Protein AF-A0ABD3LZR6-F1 (afdb_monomer_lite)

InterPro domains:
  IPR015267 Protein phosphatase 4 core regulatory subunit R2 [PTHR16487] (8-92)

Sequence (182 aa):
MVPGLDLPEEEARRVIETIASSGTFWIEWDQVKTILSVKLKQVLSDYPEAKMTTEEQSASLGETHQELVTRLDEALLSFDEGPPFTLQRLCENLLVTSMLTSCSNQQMMIQESENPEKAGEEVKMQSSLEQDGIDVVMGDRDVTVAAMEEADVEEGISADMDTFGEIVGPSETSSPPPITPS

Radius of gyration: 31.66 Å; chains: 1; bounding box: 54×67×112 Å

Secondary structure (DSSP, 8-state):
--TT----HHHHHHHHHHHHHHS--SS-HHHHHHHHHHHHHHHHHHSGGGGS-HHHHHHHHSS-HHHHHHHHHHHHHT-S---HHHHHHHHHHHHHHHHHHHHHTTTT-S------------------------------------PPP--------------------------PPPPP--

Organism: Eucalyptus globulus (NCBI:txid34317)

Foldseek 3Di:
DPPDDPDDPVRLLVQLVCLLVPLDGDDDPQNVLVSLLVLLVVLLCLDVLVVDDQVVVCVPVVGHSVVVSVVVSVVSNPCPDDRSPVSNVSSNVSVVSVVVSVVVVVPPPPDDDDDDDDDDDDDDDDDDDDDDDDDDDDDDDDDDDDDDDDDDDDDDDDDDDDDDDDDDDDDDDDDDDDDDDD

Structure (mmCIF, N/CA/C/O backbone):
data_AF-A0ABD3LZR6-F1
#
_entry.id   AF-A0ABD3LZR6-F1
#
loop_
_atom_site.group_PDB
_atom_site.id
_atom_site.type_symbol
_atom_site.label_atom_id
_atom_site.label_alt_id
_atom_site.label_comp_id
_atom_site.label_asym_id
_atom_site.label_entity_id
_atom_site.label_seq_id
_atom_site.pdbx_PDB_ins_code
_atom_site.Cartn_x
_atom_site.Cartn_y
_atom_site.Cartn_z
_atom_site.occupancy
_atom_site.B_iso_or_equiv
_atom_site.auth_seq_id
_atom_site.auth_comp_id
_atom_site.auth_asym_id
_atom_site.auth_atom_id
_atom_site.pdbx_PDB_model_num
ATOM 1 N N . MET A 1 1 ? -13.441 -11.337 -2.916 1.00 31.16 1 MET A N 1
ATOM 2 C CA . MET A 1 1 ? -12.664 -12.232 -3.796 1.00 31.16 1 MET A CA 1
ATOM 3 C C . MET A 1 1 ? -12.270 -11.395 -4.992 1.00 31.16 1 MET A C 1
ATOM 5 O O . MET A 1 1 ? -13.145 -11.094 -5.789 1.00 31.16 1 MET A O 1
ATOM 9 N N . VAL A 1 2 ? -11.039 -10.881 -5.030 1.00 44.03 2 VAL A N 1
ATOM 10 C CA . VAL A 1 2 ? -10.544 -10.158 -6.210 1.00 44.03 2 VAL A CA 1
ATOM 11 C C . VAL A 1 2 ? -10.189 -11.245 -7.228 1.00 44.03 2 VAL A C 1
ATOM 13 O O . VAL A 1 2 ? -9.303 -12.049 -6.940 1.00 44.03 2 VAL A O 1
ATOM 16 N N . PRO A 1 3 ? -10.938 -11.393 -8.330 1.00 43.94 3 PRO A N 1
ATOM 17 C CA . PRO A 1 3 ? -10.634 -12.407 -9.325 1.00 43.94 3 PRO A CA 1
ATOM 18 C C . PRO A 1 3 ? -9.384 -11.962 -10.094 1.00 43.94 3 PRO A C 1
ATOM 20 O O . PRO A 1 3 ? -9.372 -10.859 -10.630 1.00 43.94 3 PRO A O 1
ATOM 23 N N . GLY A 1 4 ? -8.348 -12.802 -10.154 1.00 53.19 4 GLY A N 1
ATOM 24 C CA . GLY A 1 4 ? -7.267 -12.616 -11.132 1.00 53.19 4 GLY A CA 1
ATOM 25 C C . GLY A 1 4 ? -5.825 -12.681 -10.633 1.00 53.19 4 GLY A C 1
ATOM 26 O O . GLY A 1 4 ? -4.936 -12.517 -11.459 1.00 53.19 4 GLY A O 1
ATOM 27 N N . LEU A 1 5 ? -5.557 -12.939 -9.349 1.00 57.84 5 LEU A N 1
ATOM 28 C CA . LEU A 1 5 ? -4.179 -13.107 -8.876 1.00 57.84 5 LEU A CA 1
ATOM 29 C C . LEU A 1 5 ? -3.891 -14.570 -8.499 1.00 57.84 5 LEU A C 1
ATOM 31 O O . LEU A 1 5 ? -3.944 -14.935 -7.330 1.00 57.84 5 LEU A O 1
ATOM 35 N N . ASP A 1 6 ? -3.559 -15.400 -9.490 1.00 66.56 6 ASP A N 1
ATOM 36 C CA . ASP A 1 6 ? -2.964 -16.737 -9.284 1.00 66.56 6 ASP A CA 1
ATOM 37 C C . ASP A 1 6 ? -1.442 -16.629 -9.045 1.00 66.56 6 ASP A C 1
ATOM 39 O O . ASP A 1 6 ? -0.649 -17.412 -9.568 1.00 66.56 6 ASP A O 1
ATOM 43 N N . LEU A 1 7 ? -1.007 -15.620 -8.282 1.00 72.44 7 LEU A N 1
ATOM 44 C CA . LEU A 1 7 ? 0.400 -15.450 -7.932 1.00 72.44 7 LEU A CA 1
ATOM 45 C C . LEU A 1 7 ? 0.646 -16.061 -6.542 1.00 72.44 7 LEU A C 1
ATOM 47 O O . LEU A 1 7 ? -0.026 -15.659 -5.586 1.00 72.44 7 LEU A O 1
ATOM 51 N N . PRO A 1 8 ? 1.580 -17.017 -6.387 1.00 82.06 8 PRO A N 1
ATOM 52 C CA . PRO A 1 8 ? 1.886 -17.587 -5.081 1.00 82.06 8 PRO A CA 1
ATOM 53 C C . PRO A 1 8 ? 2.440 -16.511 -4.133 1.00 82.06 8 PRO A C 1
ATOM 55 O O . PRO A 1 8 ? 3.138 -15.590 -4.558 1.00 82.06 8 PRO A O 1
ATOM 58 N N . GLU A 1 9 ? 2.162 -16.640 -2.831 1.00 84.19 9 GLU A N 1
ATOM 59 C CA . GLU A 1 9 ? 2.571 -15.668 -1.799 1.00 84.19 9 GLU A CA 1
ATOM 60 C C . GLU A 1 9 ? 4.081 -15.371 -1.827 1.00 84.19 9 GLU A C 1
ATOM 62 O O . GLU A 1 9 ? 4.503 -14.225 -1.672 1.00 84.19 9 GLU A O 1
ATOM 67 N N . GLU A 1 10 ? 4.903 -16.389 -2.090 1.00 86.12 10 GLU A N 1
ATOM 68 C CA . GLU A 1 10 ? 6.358 -16.253 -2.211 1.00 86.12 10 GLU A CA 1
ATOM 69 C C . GLU A 1 10 ? 6.770 -15.347 -3.378 1.00 86.12 10 GLU A C 1
ATOM 71 O O . GLU A 1 10 ? 7.733 -14.586 -3.274 1.00 86.12 10 GLU A O 1
ATOM 76 N N . GLU A 1 11 ? 6.043 -15.402 -4.491 1.00 87.88 11 GLU A N 1
ATOM 77 C CA . GLU A 1 11 ? 6.323 -14.584 -5.666 1.00 87.88 11 GLU A CA 1
ATOM 78 C C . GLU A 1 11 ? 5.808 -13.156 -5.476 1.00 87.88 11 GLU A C 1
ATOM 80 O O . GLU A 1 11 ? 6.539 -12.206 -5.758 1.00 87.88 11 GLU A O 1
ATOM 85 N N . ALA A 1 12 ? 4.628 -12.990 -4.870 1.00 90.06 12 ALA A N 1
ATOM 86 C CA . ALA A 1 12 ? 4.134 -11.686 -4.430 1.00 90.06 12 ALA A CA 1
ATOM 87 C C . ALA A 1 12 ? 5.138 -10.992 -3.491 1.00 90.06 12 ALA A C 1
ATOM 89 O O . ALA A 1 12 ? 5.445 -9.810 -3.656 1.00 90.06 12 ALA A O 1
ATOM 90 N N . ARG A 1 13 ? 5.727 -11.746 -2.554 1.00 90.75 13 ARG A N 1
ATOM 91 C CA . ARG A 1 13 ? 6.783 -11.256 -1.664 1.00 90.75 13 ARG A CA 1
ATOM 92 C C . ARG A 1 13 ? 8.033 -10.822 -2.433 1.00 90.75 13 ARG A C 1
ATOM 94 O O . ARG A 1 13 ? 8.516 -9.715 -2.203 1.00 90.75 13 ARG A O 1
ATOM 101 N N . ARG A 1 14 ? 8.531 -11.644 -3.366 1.00 91.88 14 ARG A N 1
ATOM 102 C CA . ARG A 1 14 ? 9.704 -11.299 -4.195 1.00 91.88 14 ARG A CA 1
ATOM 103 C C . ARG A 1 14 ? 9.495 -10.027 -5.010 1.00 91.88 14 ARG A C 1
ATOM 105 O O . ARG A 1 14 ? 10.431 -9.239 -5.153 1.00 91.88 14 ARG A O 1
ATOM 112 N N . VAL A 1 15 ? 8.290 -9.822 -5.541 1.00 92.62 15 VAL A N 1
ATOM 113 C CA . VAL A 1 15 ? 7.938 -8.600 -6.275 1.00 92.62 15 VAL A CA 1
ATOM 114 C C . VAL A 1 15 ? 8.053 -7.383 -5.354 1.00 92.62 15 VAL A C 1
ATOM 116 O O . VAL A 1 15 ? 8.767 -6.441 -5.692 1.00 92.62 15 VAL A O 1
ATOM 119 N N . ILE A 1 16 ? 7.432 -7.416 -4.168 1.00 92.56 16 ILE A N 1
ATOM 120 C CA . ILE A 1 16 ? 7.493 -6.305 -3.199 1.00 92.56 16 ILE A CA 1
ATOM 121 C C . ILE A 1 16 ? 8.943 -6.023 -2.773 1.00 92.56 16 ILE A C 1
ATOM 123 O O . ILE A 1 16 ? 9.353 -4.864 -2.747 1.00 92.56 16 ILE A O 1
ATOM 127 N N . GLU A 1 17 ? 9.742 -7.055 -2.486 1.00 93.00 17 GLU A N 1
ATOM 128 C CA . GLU A 1 17 ? 11.159 -6.920 -2.102 1.00 93.00 17 GLU A CA 1
ATOM 129 C C . GLU A 1 17 ? 12.016 -6.310 -3.221 1.00 93.00 17 GLU A C 1
ATOM 131 O O . GLU A 1 17 ? 12.865 -5.451 -2.961 1.00 93.00 17 GLU A O 1
ATOM 136 N N . THR A 1 18 ? 11.772 -6.700 -4.475 1.00 92.75 18 THR A N 1
ATOM 137 C CA . THR A 1 18 ? 12.481 -6.137 -5.635 1.00 92.75 18 THR A CA 1
ATOM 138 C C . THR A 1 18 ? 12.133 -4.666 -5.825 1.00 92.75 18 THR A C 1
ATOM 140 O O . THR A 1 18 ? 13.035 -3.844 -6.011 1.00 92.75 18 THR A O 1
ATOM 143 N N . ILE A 1 19 ? 10.849 -4.317 -5.724 1.00 91.81 19 ILE A N 1
ATOM 144 C CA . ILE A 1 19 ? 10.378 -2.935 -5.838 1.00 91.81 19 ILE A CA 1
ATOM 145 C C . ILE A 1 19 ? 10.942 -2.081 -4.700 1.00 91.81 19 ILE A C 1
ATOM 147 O O . ILE A 1 19 ? 11.438 -0.990 -4.956 1.00 91.81 19 ILE A O 1
ATOM 151 N N . ALA A 1 20 ? 10.931 -2.582 -3.464 1.00 92.12 20 ALA A N 1
ATOM 152 C CA . ALA A 1 20 ? 11.518 -1.896 -2.314 1.00 92.12 20 ALA A CA 1
ATOM 153 C C . ALA A 1 20 ? 13.031 -1.660 -2.483 1.00 92.12 20 ALA A C 1
ATOM 155 O O . ALA A 1 20 ? 13.552 -0.620 -2.096 1.00 92.12 20 ALA A O 1
ATOM 156 N N . SER A 1 21 ? 13.748 -2.609 -3.088 1.00 91.00 21 SER A N 1
ATOM 157 C CA . SER A 1 21 ? 15.207 -2.520 -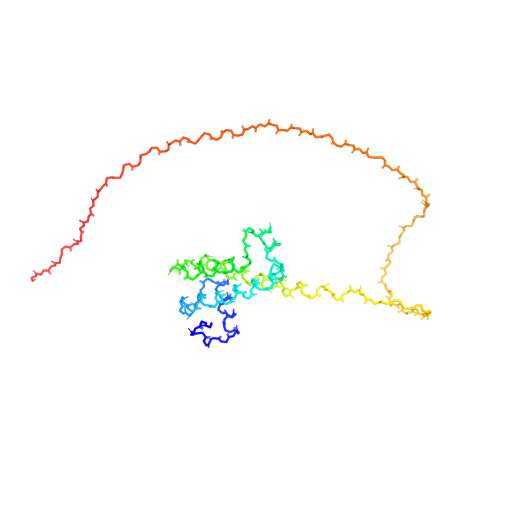3.230 1.00 91.00 21 SER A CA 1
ATOM 158 C C . SER A 1 21 ? 15.655 -1.682 -4.430 1.00 91.00 21 SER A C 1
ATOM 160 O O . SER A 1 21 ? 16.696 -1.032 -4.373 1.00 91.00 21 SER A O 1
ATOM 162 N N . SER A 1 22 ? 14.906 -1.724 -5.536 1.00 88.19 22 SER A N 1
ATOM 163 C CA . SER A 1 22 ? 15.346 -1.193 -6.837 1.00 88.19 22 SER A CA 1
ATOM 164 C C . SER A 1 22 ? 14.370 -0.223 -7.503 1.00 88.19 22 SER A C 1
ATOM 166 O O . SER A 1 22 ? 14.731 0.403 -8.497 1.00 88.19 22 SER A O 1
ATOM 168 N N . GLY A 1 23 ? 13.130 -0.134 -7.019 1.00 87.06 23 GLY A N 1
ATOM 169 C CA . GLY A 1 23 ? 12.047 0.596 -7.681 1.00 87.06 23 GLY A CA 1
ATOM 170 C C . GLY A 1 23 ? 11.567 -0.044 -8.989 1.00 87.06 23 GLY A C 1
ATOM 171 O O . GLY A 1 23 ? 10.760 0.557 -9.694 1.00 87.06 23 GLY A O 1
ATOM 172 N N . THR A 1 24 ? 12.049 -1.245 -9.332 1.00 86.75 24 THR A N 1
ATOM 173 C CA . THR A 1 24 ? 11.702 -1.953 -10.574 1.00 86.75 24 THR A CA 1
ATOM 174 C C . THR A 1 24 ? 10.785 -3.146 -10.318 1.00 86.75 24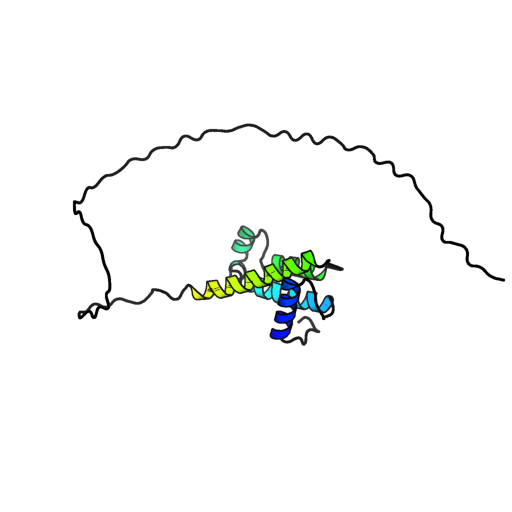 THR A C 1
ATOM 176 O O . THR A 1 24 ? 10.830 -3.763 -9.254 1.00 86.75 24 THR A O 1
ATOM 179 N N . PHE A 1 25 ? 9.953 -3.481 -11.305 1.00 88.25 25 PHE A N 1
ATOM 180 C CA . PHE A 1 25 ? 9.069 -4.646 -11.291 1.00 88.25 25 PHE A CA 1
ATOM 181 C C . PHE A 1 25 ? 8.934 -5.246 -12.696 1.00 88.25 25 PHE A C 1
ATOM 183 O O . PHE A 1 25 ? 9.122 -4.553 -13.694 1.00 88.25 25 PHE A O 1
ATOM 190 N N . TRP A 1 26 ? 8.628 -6.545 -12.767 1.00 88.81 26 TRP A N 1
ATOM 191 C CA . TRP A 1 26 ? 8.528 -7.319 -14.017 1.00 88.81 26 TRP A CA 1
ATOM 192 C C . TRP A 1 26 ? 7.097 -7.752 -14.377 1.00 88.81 26 TRP A C 1
ATOM 194 O O . TRP A 1 26 ? 6.902 -8.433 -15.381 1.00 88.81 26 TRP A O 1
ATOM 204 N N . ILE A 1 27 ? 6.109 -7.394 -13.556 1.00 89.31 27 ILE A N 1
ATOM 205 C CA . ILE A 1 27 ? 4.688 -7.719 -13.755 1.00 89.31 27 ILE A CA 1
ATOM 206 C C . ILE A 1 27 ? 3.895 -6.480 -14.191 1.00 89.31 27 ILE A C 1
ATOM 208 O O . ILE A 1 27 ? 4.409 -5.365 -14.182 1.00 89.31 27 ILE A O 1
ATOM 212 N N . GLU A 1 28 ? 2.629 -6.653 -14.560 1.00 89.25 28 GLU A N 1
ATOM 213 C CA . GLU A 1 28 ? 1.766 -5.522 -14.917 1.00 89.25 28 GLU A CA 1
ATOM 214 C C . GLU A 1 28 ? 1.427 -4.658 -13.695 1.00 89.25 28 GLU A C 1
ATOM 216 O O . GLU A 1 28 ? 1.281 -5.159 -12.578 1.00 89.25 28 GLU A O 1
ATOM 221 N N . TRP A 1 29 ? 1.253 -3.352 -13.909 1.00 87.12 29 TRP A N 1
ATOM 222 C CA . TRP A 1 29 ? 0.958 -2.398 -12.836 1.00 87.12 29 TRP A CA 1
ATOM 223 C C . TRP A 1 29 ? -0.303 -2.763 -12.036 1.00 87.12 29 TRP A C 1
ATOM 225 O O . TRP A 1 29 ? -0.295 -2.700 -10.808 1.00 87.12 29 TRP A O 1
ATOM 235 N N . ASP A 1 30 ? -1.365 -3.230 -12.696 1.00 87.31 30 ASP A N 1
ATOM 236 C CA . ASP A 1 30 ? -2.586 -3.674 -12.010 1.00 87.31 30 ASP A CA 1
ATOM 237 C C . ASP A 1 30 ? -2.354 -4.902 -11.114 1.00 87.31 30 ASP A C 1
ATOM 239 O O . ASP A 1 30 ? -2.961 -5.025 -10.044 1.00 87.31 30 ASP A O 1
ATOM 243 N N . GLN A 1 31 ? -1.417 -5.778 -11.489 1.00 89.19 31 GLN A N 1
ATOM 244 C CA . GLN A 1 31 ? -1.002 -6.898 -10.646 1.00 89.19 31 GLN A CA 1
ATOM 245 C C . GLN A 1 31 ? -0.183 -6.405 -9.444 1.00 89.19 31 GLN A C 1
ATOM 247 O O . GLN A 1 31 ? -0.435 -6.852 -8.326 1.00 89.19 31 GLN A O 1
ATOM 252 N N . VAL A 1 32 ? 0.726 -5.434 -9.632 1.00 89.94 32 VAL A N 1
ATOM 253 C CA . VAL A 1 32 ? 1.444 -4.775 -8.519 1.00 89.94 32 VAL A CA 1
ATOM 254 C C . VAL A 1 32 ? 0.451 -4.162 -7.533 1.00 89.94 32 VAL A C 1
ATOM 256 O O . VAL A 1 32 ? 0.530 -4.440 -6.338 1.00 89.94 32 VAL A O 1
ATOM 259 N N . LYS A 1 33 ? -0.528 -3.389 -8.016 1.00 88.69 33 LYS A N 1
ATOM 260 C CA . LYS A 1 33 ? -1.581 -2.786 -7.182 1.00 88.69 33 LYS A CA 1
ATOM 261 C C . LYS A 1 33 ? -2.373 -3.836 -6.405 1.00 88.69 33 LYS A C 1
ATOM 263 O O . LYS A 1 33 ? -2.623 -3.657 -5.216 1.00 88.69 33 LYS A O 1
ATOM 268 N N . THR A 1 34 ? -2.709 -4.957 -7.040 1.00 90.94 34 THR A N 1
ATOM 269 C CA . THR A 1 34 ? -3.422 -6.063 -6.383 1.00 90.94 34 THR A CA 1
ATOM 270 C C . THR A 1 34 ? -2.575 -6.716 -5.286 1.00 90.94 34 THR A C 1
ATOM 272 O O . THR A 1 34 ? -3.063 -6.920 -4.175 1.00 90.94 34 THR A O 1
ATOM 275 N N . ILE A 1 35 ? -1.294 -6.992 -5.551 1.00 91.88 35 ILE A N 1
ATOM 276 C CA . ILE A 1 35 ? -0.353 -7.534 -4.556 1.00 91.88 35 ILE A CA 1
ATOM 277 C C . ILE A 1 35 ? -0.213 -6.579 -3.366 1.00 91.88 35 ILE A C 1
ATOM 279 O O . ILE A 1 35 ? -0.285 -7.006 -2.212 1.00 91.88 35 ILE A O 1
ATOM 283 N N . LEU A 1 36 ? -0.049 -5.283 -3.637 1.00 91.31 36 LEU A N 1
ATOM 284 C CA . LEU A 1 36 ? 0.066 -4.263 -2.599 1.00 91.31 36 LEU A CA 1
ATOM 285 C C . LEU A 1 36 ? -1.225 -4.123 -1.791 1.00 91.31 36 LEU A C 1
ATOM 287 O O . LEU A 1 36 ? -1.144 -4.000 -0.575 1.00 91.31 36 LEU A O 1
ATOM 291 N N . SER A 1 37 ? -2.396 -4.206 -2.428 1.00 92.31 37 SER A N 1
ATOM 292 C CA . SER A 1 37 ? -3.708 -4.185 -1.764 1.00 92.31 37 SER A CA 1
ATOM 293 C C . SER A 1 37 ? -3.839 -5.338 -0.773 1.00 92.31 37 SER A C 1
ATOM 295 O O . SER A 1 37 ? -4.180 -5.137 0.396 1.00 92.31 37 SER A O 1
ATOM 297 N N . VAL A 1 38 ? -3.499 -6.552 -1.213 1.00 92.12 38 VAL A N 1
ATOM 298 C CA . VAL A 1 38 ? -3.514 -7.741 -0.356 1.00 92.12 38 VAL A CA 1
ATOM 299 C C . VAL A 1 38 ? -2.531 -7.576 0.802 1.00 92.12 38 VAL A C 1
ATOM 301 O O . VAL A 1 38 ? -2.905 -7.808 1.954 1.00 92.12 38 VAL A O 1
ATOM 304 N N . LYS A 1 39 ? -1.299 -7.125 0.529 1.00 92.19 39 LYS A N 1
ATOM 305 C CA . LYS A 1 39 ? -0.285 -6.956 1.575 1.00 92.19 39 LYS A CA 1
ATOM 306 C C . LYS A 1 39 ? -0.656 -5.866 2.578 1.00 92.19 39 LYS A C 1
ATOM 308 O O . LYS A 1 39 ? -0.473 -6.069 3.774 1.00 92.19 39 LYS A O 1
ATOM 313 N N . LEU A 1 40 ? -1.193 -4.740 2.116 1.00 92.88 40 LEU A N 1
ATOM 314 C CA . LEU A 1 40 ? -1.674 -3.644 2.953 1.00 92.88 40 LEU A CA 1
ATOM 315 C C . LEU A 1 40 ? -2.764 -4.128 3.911 1.00 92.88 40 LEU A C 1
ATOM 317 O O . LEU A 1 40 ? -2.661 -3.903 5.113 1.00 92.88 40 LEU A O 1
ATOM 321 N N . LYS A 1 41 ? -3.770 -4.846 3.401 1.00 92.62 41 LYS A N 1
ATOM 322 C CA . LYS A 1 41 ? -4.847 -5.420 4.223 1.00 92.62 41 LYS A CA 1
ATOM 323 C C . LYS A 1 41 ? -4.317 -6.399 5.266 1.00 92.62 41 LYS A C 1
ATOM 325 O O . LYS A 1 41 ? -4.745 -6.337 6.412 1.00 92.62 41 LYS A O 1
ATOM 330 N N . GLN A 1 42 ? -3.368 -7.256 4.885 1.00 91.06 42 GLN A N 1
ATOM 331 C CA . GLN A 1 42 ? -2.720 -8.192 5.807 1.00 91.06 42 GLN A CA 1
ATOM 332 C C . GLN A 1 42 ? -1.947 -7.456 6.909 1.00 91.06 42 GLN A C 1
ATOM 334 O O . GLN A 1 42 ? -2.058 -7.792 8.082 1.00 91.06 42 GLN A O 1
ATOM 339 N N . VAL A 1 43 ? -1.184 -6.424 6.543 1.00 91.00 43 VAL A N 1
ATOM 340 C CA . VAL A 1 43 ? -0.445 -5.611 7.513 1.00 91.00 43 VAL A CA 1
ATOM 341 C C . VAL A 1 43 ? -1.415 -4.921 8.468 1.00 91.00 43 VAL A C 1
ATOM 343 O O . VAL A 1 43 ? -1.231 -5.019 9.674 1.00 91.00 43 VAL A O 1
ATOM 346 N N . LEU A 1 44 ? -2.479 -4.296 7.959 1.00 90.69 44 LEU A N 1
ATOM 347 C CA . LEU A 1 44 ? -3.481 -3.605 8.777 1.00 90.69 44 LEU A CA 1
ATOM 348 C C . LEU A 1 44 ? -4.291 -4.547 9.675 1.00 90.69 44 LEU A C 1
ATOM 350 O O . LEU A 1 44 ? -4.739 -4.110 10.732 1.00 90.69 44 LEU A O 1
ATOM 354 N N . SER A 1 45 ? -4.482 -5.816 9.305 1.00 90.12 45 SER A N 1
ATOM 355 C CA . SER A 1 45 ? -5.154 -6.790 10.178 1.00 90.12 45 SER A CA 1
ATOM 356 C C . SER A 1 45 ? -4.314 -7.217 11.381 1.00 90.12 45 SER A C 1
ATOM 358 O O . SER A 1 45 ? -4.872 -7.666 12.382 1.00 90.12 45 SER A O 1
ATOM 360 N N . ASP A 1 46 ? -2.992 -7.063 11.304 1.00 88.44 46 ASP A N 1
ATOM 361 C CA . ASP A 1 46 ? -2.089 -7.409 12.401 1.00 88.44 46 ASP A CA 1
ATOM 362 C C . ASP A 1 46 ? -1.980 -6.293 13.457 1.00 88.44 46 ASP A C 1
ATOM 364 O O . ASP A 1 46 ? -1.492 -6.533 14.565 1.00 88.44 46 ASP A O 1
ATOM 368 N N . TYR A 1 47 ? -2.454 -5.084 13.138 1.00 87.56 47 TYR A N 1
ATOM 369 C CA . TYR A 1 47 ? -2.487 -3.957 14.068 1.00 87.56 47 TYR A CA 1
ATOM 370 C C . TYR A 1 47 ? -3.456 -4.215 15.236 1.00 87.56 47 TYR A C 1
ATOM 372 O O . TYR A 1 47 ? -4.525 -4.805 15.039 1.00 87.56 47 TYR A O 1
ATOM 380 N N . PRO A 1 48 ? -3.127 -3.771 16.465 1.00 85.00 48 PRO A N 1
ATOM 381 C CA . PRO A 1 48 ? -3.986 -3.975 17.632 1.00 85.00 48 PRO A CA 1
ATOM 382 C C . PRO A 1 48 ? -5.371 -3.340 17.462 1.00 85.00 48 PRO A C 1
ATOM 384 O O . PRO A 1 48 ? -6.358 -3.893 17.946 1.00 85.00 48 PRO A O 1
ATOM 387 N N . GLU A 1 49 ? -5.467 -2.243 16.714 1.00 87.31 49 GLU A N 1
ATOM 388 C CA . GLU A 1 49 ? -6.707 -1.533 16.409 1.00 87.31 49 GLU A CA 1
ATOM 389 C C . GLU A 1 49 ? -7.714 -2.418 15.668 1.00 87.31 49 GLU A C 1
ATOM 391 O O . GLU A 1 49 ? -8.914 -2.255 15.865 1.00 87.31 49 GLU A O 1
ATOM 396 N N . ALA A 1 50 ? -7.264 -3.417 14.898 1.00 86.81 50 ALA A N 1
ATOM 397 C CA . ALA A 1 50 ? -8.151 -4.375 14.232 1.00 86.81 50 ALA A CA 1
ATOM 398 C C . ALA A 1 50 ? -8.951 -5.242 15.224 1.00 86.81 50 ALA A C 1
ATOM 400 O O . ALA A 1 50 ? -9.995 -5.789 14.872 1.00 86.81 50 ALA A O 1
ATOM 401 N N . LYS A 1 51 ? -8.459 -5.382 16.463 1.00 88.06 51 LYS A N 1
ATOM 402 C CA . LYS A 1 51 ? -9.077 -6.178 17.537 1.00 88.06 51 LYS A CA 1
ATOM 403 C C . LYS A 1 51 ? -9.883 -5.324 18.522 1.00 88.06 51 LYS A C 1
ATOM 405 O O . LYS A 1 51 ? -10.557 -5.887 19.381 1.00 88.06 51 LYS A O 1
ATOM 410 N N . MET A 1 52 ? -9.782 -3.999 18.425 1.00 88.50 52 MET A N 1
ATOM 411 C CA . MET A 1 52 ? -10.486 -3.061 19.300 1.00 88.50 52 MET A CA 1
ATOM 412 C C . MET A 1 52 ? -11.972 -2.965 18.953 1.00 88.50 52 MET A C 1
ATOM 414 O O . MET A 1 52 ? -12.414 -3.338 17.864 1.00 88.50 52 MET A O 1
ATOM 418 N N . THR A 1 53 ? -12.753 -2.432 19.889 1.00 93.12 53 THR A N 1
ATOM 419 C CA . THR A 1 53 ? -14.156 -2.095 19.642 1.00 93.12 53 THR A CA 1
ATOM 420 C C . THR A 1 53 ? -14.280 -0.874 18.728 1.00 93.12 53 THR A C 1
ATOM 422 O O . THR A 1 53 ? -13.377 -0.044 18.633 1.00 93.12 53 THR A O 1
ATOM 425 N N . THR A 1 54 ? -15.425 -0.725 18.062 1.00 90.25 54 THR A N 1
ATOM 426 C CA . THR A 1 54 ? -15.685 0.403 17.152 1.00 90.25 54 THR A CA 1
ATOM 427 C C . THR A 1 54 ? -15.584 1.769 17.845 1.00 90.25 54 THR A C 1
ATOM 429 O O . THR A 1 54 ? -15.131 2.733 17.231 1.00 90.25 54 THR A O 1
ATOM 432 N N . GLU A 1 55 ? -15.971 1.867 19.121 1.00 92.38 55 GLU A N 1
ATOM 433 C CA . GLU A 1 55 ? -15.875 3.108 19.905 1.00 92.38 55 GLU A CA 1
ATOM 434 C C . GLU A 1 55 ? -14.418 3.473 20.221 1.00 92.38 55 GLU A C 1
ATOM 436 O O . GLU A 1 55 ? -14.027 4.625 20.035 1.00 92.38 55 GLU A O 1
ATOM 441 N N . GLU A 1 56 ? -13.590 2.499 20.611 1.00 92.31 56 GLU A N 1
ATOM 442 C CA . GLU A 1 56 ? -12.147 2.696 20.825 1.00 92.31 56 GLU A CA 1
ATOM 443 C C . GLU A 1 56 ? -11.428 3.069 19.524 1.00 92.31 56 GLU A C 1
ATOM 445 O O . GLU A 1 56 ? -10.610 3.989 19.510 1.00 92.31 56 GLU A O 1
ATOM 450 N N . GLN A 1 57 ? -11.778 2.408 18.413 1.00 93.12 57 GLN A N 1
ATOM 451 C CA . GLN A 1 57 ? -11.271 2.760 17.085 1.00 93.12 57 GLN A CA 1
ATOM 452 C C . GLN A 1 57 ? -11.623 4.203 16.734 1.00 93.12 57 GLN A C 1
ATOM 454 O O . GLN A 1 57 ? -10.740 4.978 16.389 1.00 93.12 57 GLN A O 1
ATOM 459 N N . SER A 1 58 ? -12.888 4.593 16.893 1.00 89.88 58 SER A N 1
ATOM 460 C CA . SER A 1 58 ? -13.338 5.953 16.580 1.00 89.88 58 SER A CA 1
ATOM 461 C C . SER A 1 58 ? -12.643 7.004 17.451 1.00 89.88 58 SER A C 1
ATOM 463 O O . SER A 1 58 ? -12.325 8.086 16.968 1.00 89.88 58 SER A O 1
ATOM 465 N N . ALA A 1 59 ? -12.363 6.689 18.720 1.00 91.88 59 ALA A N 1
ATOM 466 C CA . ALA A 1 59 ? -11.634 7.577 19.622 1.00 91.88 59 ALA A CA 1
ATOM 467 C C . ALA A 1 59 ? -10.139 7.708 19.266 1.00 91.88 59 ALA A C 1
ATOM 469 O O . ALA A 1 59 ? -9.570 8.782 19.445 1.00 91.88 59 ALA A O 1
ATOM 470 N N . SER A 1 60 ? -9.509 6.636 18.770 1.00 88.75 60 SER A N 1
ATOM 471 C CA . SER A 1 60 ? -8.072 6.594 18.453 1.00 88.75 60 SER A CA 1
ATOM 472 C C . SER A 1 60 ? -7.745 7.045 17.024 1.00 88.75 60 SER A C 1
ATOM 474 O O . SER A 1 60 ? -6.787 7.783 16.810 1.00 88.75 60 SER A O 1
ATOM 476 N N . LEU A 1 61 ? -8.517 6.585 16.036 1.00 88.19 61 LEU A N 1
ATOM 477 C CA . LEU A 1 61 ? -8.297 6.805 14.599 1.00 88.19 61 LEU A CA 1
ATOM 478 C C . LEU A 1 61 ? -9.182 7.917 14.019 1.00 88.19 61 LEU A C 1
ATOM 480 O O . LEU A 1 61 ? -8.889 8.410 12.933 1.00 88.19 61 LEU A O 1
ATOM 484 N N . GLY A 1 62 ? -10.264 8.303 14.703 1.00 92.12 62 GLY A N 1
ATOM 485 C CA . GLY A 1 62 ? -11.274 9.230 14.174 1.00 92.12 62 GLY A CA 1
ATOM 486 C C . GLY A 1 62 ? -12.259 8.600 13.177 1.00 92.12 62 GLY A C 1
ATOM 487 O O . GLY A 1 62 ? -13.232 9.244 12.798 1.00 92.12 62 GLY A O 1
ATOM 488 N N . GLU A 1 63 ? -12.029 7.349 12.779 1.00 93.25 63 GLU A N 1
ATOM 489 C CA . GLU A 1 63 ? -12.877 6.525 11.910 1.00 93.25 63 GLU A CA 1
ATOM 490 C C . GLU A 1 63 ? -12.760 5.052 12.335 1.00 93.25 63 GLU A C 1
ATOM 492 O O . GLU A 1 63 ? -11.905 4.689 13.152 1.00 93.25 63 GLU A O 1
ATOM 497 N N . THR A 1 64 ? -13.612 4.179 11.799 1.00 94.06 64 THR A N 1
ATOM 498 C CA . THR A 1 64 ? -13.504 2.739 12.064 1.00 94.06 64 THR A CA 1
ATOM 499 C C . THR A 1 64 ? -12.310 2.129 11.326 1.00 94.06 64 THR A C 1
ATOM 501 O O . THR A 1 64 ? -11.912 2.587 10.253 1.00 94.06 64 THR A O 1
ATOM 504 N N . HIS A 1 65 ? -11.747 1.035 11.855 1.00 93.31 65 HIS A N 1
ATOM 505 C CA . HIS A 1 65 ? -10.629 0.341 11.190 1.00 93.31 65 HIS A CA 1
ATOM 506 C C . HIS A 1 65 ? -10.999 -0.105 9.768 1.00 93.31 65 HIS A C 1
ATOM 508 O O . HIS A 1 65 ? -10.192 0.002 8.849 1.00 93.31 65 HIS A O 1
ATOM 514 N N . GLN A 1 66 ? -12.248 -0.527 9.559 1.00 92.62 66 GLN A N 1
ATOM 515 C CA . GLN A 1 66 ? -12.733 -0.938 8.244 1.00 92.62 66 GLN A CA 1
ATOM 516 C C . GLN A 1 66 ? -12.801 0.230 7.244 1.00 92.62 66 GLN A C 1
ATOM 518 O O . GLN A 1 66 ? -12.468 0.041 6.070 1.00 92.62 66 GLN A O 1
ATOM 523 N N . GLU A 1 67 ? -13.210 1.423 7.681 1.00 94.50 67 GLU A N 1
ATOM 524 C CA . GLU A 1 67 ? -13.210 2.631 6.844 1.00 94.50 67 GLU A CA 1
ATOM 525 C C . GLU A 1 67 ? -11.784 3.030 6.462 1.00 94.50 67 GLU A C 1
ATOM 527 O O . GLU A 1 67 ? -11.512 3.216 5.275 1.00 94.50 67 GLU A O 1
ATOM 532 N N . LEU A 1 68 ? -10.852 3.024 7.423 1.00 93.81 68 LEU A N 1
ATOM 533 C CA . LEU A 1 68 ? -9.427 3.260 7.174 1.00 93.81 68 LEU A CA 1
ATOM 534 C C . LEU A 1 68 ? -8.867 2.280 6.131 1.00 93.81 68 LEU A C 1
ATOM 536 O O . LEU A 1 68 ? -8.228 2.699 5.164 1.00 93.81 68 LEU A O 1
ATOM 540 N N . VAL A 1 69 ? -9.113 0.977 6.309 1.00 93.62 69 VAL A N 1
ATOM 541 C CA . VAL A 1 69 ? -8.663 -0.070 5.375 1.00 93.62 69 VAL A CA 1
ATOM 542 C C . VAL A 1 69 ? -9.227 0.176 3.981 1.00 93.62 69 VAL A C 1
ATOM 544 O O . VAL A 1 69 ? -8.482 0.109 3.007 1.00 93.62 69 VAL A O 1
ATOM 547 N N . THR A 1 70 ? -10.522 0.478 3.880 1.00 94.75 70 THR A N 1
ATOM 548 C CA . THR A 1 70 ? -11.192 0.718 2.594 1.00 94.75 70 THR A CA 1
ATOM 549 C C . THR A 1 70 ? -10.620 1.952 1.907 1.00 94.75 70 THR A C 1
ATOM 551 O O . THR A 1 70 ? -10.229 1.886 0.747 1.00 94.75 70 THR A O 1
ATOM 554 N N . ARG A 1 71 ? -10.474 3.057 2.639 1.00 95.06 71 ARG A N 1
ATOM 555 C CA . ARG A 1 71 ? -9.941 4.318 2.123 1.00 95.06 71 ARG A CA 1
ATOM 556 C C . ARG A 1 71 ? -8.502 4.181 1.627 1.00 95.06 71 ARG A C 1
ATOM 558 O O . ARG A 1 71 ? -8.166 4.716 0.573 1.00 95.06 71 ARG A O 1
ATOM 565 N N . LEU A 1 72 ? -7.646 3.477 2.371 1.00 92.50 72 LEU A N 1
ATOM 566 C CA . LEU A 1 72 ? -6.264 3.223 1.956 1.00 92.50 72 LEU A CA 1
ATOM 567 C C . LEU A 1 72 ? -6.192 2.281 0.747 1.00 92.50 72 LEU A C 1
ATOM 569 O O . LEU A 1 72 ? -5.367 2.498 -0.138 1.00 92.50 72 LEU A O 1
ATOM 573 N N . ASP A 1 73 ? -7.053 1.264 0.693 1.00 92.06 73 ASP A N 1
ATOM 574 C CA . ASP A 1 73 ? -7.140 0.328 -0.428 1.00 92.06 73 ASP A CA 1
ATOM 575 C C . ASP A 1 73 ? -7.599 1.013 -1.721 1.00 92.06 73 ASP A C 1
ATOM 577 O O . ASP A 1 73 ? -6.973 0.856 -2.765 1.00 92.06 73 ASP A O 1
ATOM 581 N N . GLU A 1 74 ? -8.648 1.830 -1.652 1.00 92.88 74 GLU A N 1
ATOM 582 C CA . GLU A 1 74 ? -9.137 2.609 -2.791 1.00 92.88 74 GLU A CA 1
ATOM 583 C C . GLU A 1 74 ? -8.095 3.624 -3.264 1.00 92.88 74 GLU A C 1
ATOM 585 O O . GLU A 1 74 ? -7.825 3.713 -4.464 1.00 92.88 74 GLU A O 1
ATOM 590 N N . ALA A 1 75 ? -7.447 4.336 -2.334 1.00 90.00 75 ALA A N 1
ATOM 591 C CA . ALA A 1 75 ? -6.363 5.254 -2.665 1.00 90.00 75 ALA A CA 1
ATOM 592 C C . ALA A 1 75 ? -5.213 4.523 -3.373 1.00 90.00 75 ALA A C 1
ATOM 594 O O . ALA A 1 75 ? -4.726 4.995 -4.398 1.00 90.00 75 ALA A O 1
ATOM 595 N N . LEU A 1 76 ? -4.826 3.341 -2.887 1.00 89.56 76 LEU A N 1
ATOM 596 C CA . LEU A 1 76 ? -3.804 2.505 -3.512 1.00 89.56 76 LEU A CA 1
ATOM 597 C C . LEU A 1 76 ? -4.191 2.061 -4.934 1.00 89.56 76 LEU A C 1
ATOM 599 O O . LEU A 1 76 ? -3.355 2.069 -5.838 1.00 89.56 76 LEU A O 1
ATOM 603 N N . LEU A 1 77 ? -5.446 1.666 -5.144 1.00 88.12 77 LEU A N 1
ATOM 604 C CA . LEU A 1 77 ? -5.932 1.209 -6.448 1.00 88.12 77 LEU A CA 1
ATOM 605 C C . LEU A 1 77 ? -6.107 2.358 -7.454 1.00 88.12 77 LEU A C 1
ATOM 607 O O . LEU A 1 77 ? -5.984 2.121 -8.658 1.00 88.12 77 LEU A O 1
ATOM 611 N N . SER A 1 78 ? -6.344 3.580 -6.966 1.00 88.12 78 SER A N 1
ATOM 612 C CA . SER A 1 78 ? -6.507 4.802 -7.768 1.00 88.12 78 SER A CA 1
ATOM 613 C C . SER A 1 78 ? -5.210 5.379 -8.339 1.00 88.12 78 SER A C 1
ATOM 615 O O . SER A 1 78 ? -5.258 6.337 -9.103 1.00 88.12 78 SER A O 1
ATOM 617 N N . PHE A 1 79 ? -4.041 4.830 -7.989 1.00 85.00 79 PHE A N 1
ATOM 618 C CA . PHE A 1 79 ? -2.792 5.284 -8.593 1.00 85.00 79 PHE A CA 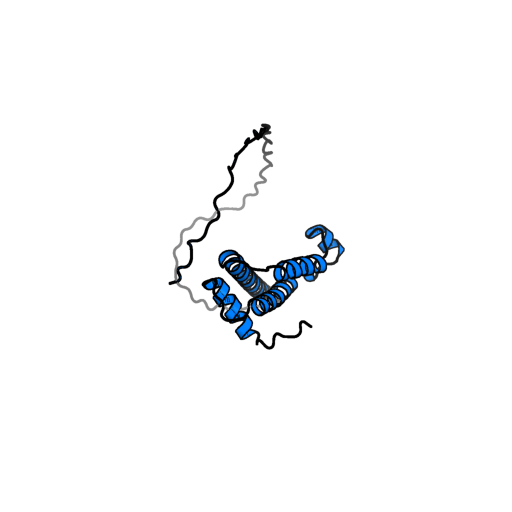1
ATOM 619 C C . PHE A 1 79 ? -2.738 4.871 -10.072 1.00 85.00 79 PHE A C 1
ATOM 621 O O . PHE A 1 79 ? -2.519 3.702 -10.411 1.00 85.00 79 PHE A O 1
ATOM 628 N N . ASP A 1 80 ? -2.918 5.856 -10.948 1.00 75.50 80 ASP A N 1
ATOM 629 C CA . ASP A 1 80 ? -2.896 5.674 -12.402 1.00 75.50 80 ASP A CA 1
ATOM 630 C C . ASP A 1 80 ? -1.466 5.494 -12.930 1.00 75.50 80 ASP A C 1
ATOM 632 O O . ASP A 1 80 ? -1.227 4.703 -13.837 1.00 75.50 80 ASP A O 1
ATOM 636 N N . GLU A 1 81 ? -0.496 6.167 -12.308 1.00 68.00 81 GLU A N 1
ATOM 637 C CA . GLU A 1 81 ? 0.928 6.047 -12.604 1.00 68.00 81 GLU A CA 1
ATOM 638 C C . GLU A 1 81 ? 1.719 6.647 -11.430 1.00 68.00 81 GLU A C 1
ATOM 640 O O . GLU A 1 81 ? 1.503 7.795 -11.042 1.00 68.00 81 GLU A O 1
ATOM 645 N N . GLY A 1 82 ? 2.608 5.876 -10.805 1.00 57.53 82 GLY A N 1
ATOM 646 C CA . GLY A 1 82 ? 3.429 6.358 -9.695 1.00 57.53 82 GLY A CA 1
ATOM 647 C C . GLY A 1 82 ? 4.912 6.163 -9.997 1.00 57.53 82 GLY A C 1
ATOM 648 O O . GLY A 1 82 ? 5.366 5.023 -9.917 1.00 57.53 82 GLY A O 1
ATOM 649 N N . PRO A 1 83 ? 5.688 7.216 -10.327 1.00 51.91 83 PRO A N 1
ATOM 650 C CA . PRO A 1 83 ? 7.110 7.091 -10.642 1.00 51.91 83 PRO A CA 1
ATOM 651 C C . PRO A 1 83 ? 7.888 6.472 -9.463 1.00 51.91 83 PRO A C 1
ATOM 653 O O . PRO A 1 83 ? 7.471 6.607 -8.308 1.00 51.91 83 PRO A O 1
ATOM 656 N N . PRO A 1 84 ? 9.032 5.814 -9.737 1.00 63.97 84 PRO A N 1
ATOM 657 C CA . PRO A 1 84 ? 9.624 4.736 -8.930 1.00 63.97 84 PRO A CA 1
ATOM 658 C C . PRO A 1 84 ? 9.905 5.050 -7.453 1.00 63.97 84 PRO A C 1
ATOM 660 O O . PRO A 1 84 ? 10.080 4.126 -6.668 1.00 63.97 84 PRO A O 1
ATOM 663 N N . PHE A 1 85 ? 9.897 6.315 -7.030 1.00 68.88 85 PHE A N 1
ATOM 664 C CA . PHE A 1 85 ? 10.182 6.690 -5.647 1.00 68.88 85 PHE A CA 1
ATOM 665 C C . PHE A 1 85 ? 9.018 6.430 -4.675 1.00 68.88 85 PHE A C 1
ATOM 667 O O . PHE A 1 85 ? 9.234 5.858 -3.608 1.00 68.88 85 PHE A O 1
ATOM 674 N N . THR A 1 86 ? 7.781 6.799 -5.027 1.00 81.69 86 THR A N 1
ATOM 675 C CA . THR A 1 86 ? 6.624 6.619 -4.123 1.00 81.69 86 THR A CA 1
ATOM 676 C C . THR A 1 86 ? 6.305 5.139 -3.935 1.00 81.69 86 THR A C 1
ATOM 678 O O . THR A 1 86 ? 6.060 4.686 -2.818 1.00 81.69 86 THR A O 1
ATOM 681 N N . LEU A 1 87 ? 6.374 4.375 -5.026 1.00 86.50 87 LEU A N 1
ATOM 682 C CA . LEU A 1 87 ? 6.135 2.938 -5.020 1.00 86.50 87 LEU A CA 1
ATOM 683 C C . LEU A 1 87 ? 7.206 2.191 -4.211 1.00 86.50 87 LEU A C 1
ATOM 685 O O . LEU A 1 87 ? 6.873 1.363 -3.365 1.00 86.50 87 LEU A O 1
ATOM 689 N N . GLN A 1 88 ? 8.484 2.522 -4.419 1.00 88.62 88 GLN A N 1
ATOM 690 C CA . GLN A 1 88 ? 9.587 1.939 -3.660 1.00 88.62 88 GLN A CA 1
ATOM 691 C C . GLN A 1 88 ? 9.430 2.188 -2.153 1.00 88.62 88 GLN A C 1
ATOM 693 O O . GLN A 1 88 ? 9.482 1.243 -1.365 1.00 88.62 88 GLN A O 1
ATOM 698 N N . ARG A 1 89 ? 9.165 3.438 -1.748 1.00 88.50 89 ARG A N 1
ATOM 699 C CA . ARG A 1 89 ? 8.948 3.809 -0.339 1.00 88.50 89 ARG A CA 1
ATOM 700 C C . ARG A 1 89 ? 7.742 3.103 0.279 1.00 88.50 89 ARG A C 1
ATOM 702 O O . ARG A 1 89 ? 7.811 2.676 1.428 1.00 88.50 89 ARG A O 1
ATOM 709 N N . LEU A 1 90 ? 6.645 2.955 -0.462 1.00 89.19 90 LEU A N 1
ATOM 710 C CA . LEU A 1 90 ? 5.482 2.205 0.007 1.00 89.19 90 LEU A CA 1
ATOM 711 C C . LEU A 1 90 ? 5.837 0.735 0.275 1.00 89.19 90 LEU A C 1
ATOM 713 O O . LEU A 1 90 ? 5.521 0.219 1.346 1.00 89.19 90 LEU A O 1
ATOM 717 N N . CYS A 1 91 ? 6.522 0.076 -0.663 1.00 90.38 91 CYS A N 1
ATOM 718 C CA . CYS A 1 91 ? 6.953 -1.313 -0.502 1.00 90.38 91 CYS A CA 1
ATOM 719 C C . CYS A 1 91 ? 7.898 -1.490 0.694 1.00 90.38 91 CYS A C 1
ATOM 721 O O . CYS A 1 91 ? 7.738 -2.439 1.460 1.00 90.38 91 CYS A O 1
ATOM 723 N N . GLU A 1 92 ? 8.842 -0.567 0.894 1.00 91.75 92 GLU A N 1
ATOM 724 C CA . GLU A 1 92 ? 9.721 -0.558 2.069 1.00 91.75 92 GLU A CA 1
ATOM 725 C C . GLU A 1 92 ? 8.922 -0.477 3.376 1.00 91.75 92 GLU A C 1
ATOM 727 O O . GLU A 1 92 ? 9.130 -1.298 4.269 1.00 91.75 92 GLU A O 1
ATOM 732 N N . ASN A 1 93 ? 7.961 0.447 3.475 1.00 90.06 93 ASN A N 1
ATOM 733 C CA . ASN A 1 93 ? 7.122 0.591 4.667 1.00 90.06 93 ASN A CA 1
ATOM 734 C C . ASN A 1 93 ? 6.298 -0.675 4.950 1.00 90.06 93 ASN A C 1
ATOM 736 O O . ASN A 1 93 ? 6.278 -1.154 6.082 1.00 90.06 93 ASN A O 1
ATOM 740 N N . LEU A 1 94 ? 5.663 -1.260 3.928 1.00 90.56 94 LEU A N 1
ATOM 741 C CA . LEU A 1 94 ? 4.877 -2.491 4.086 1.00 90.56 94 LEU A CA 1
ATOM 742 C C . LEU A 1 94 ? 5.733 -3.675 4.568 1.00 90.56 94 LEU A C 1
ATOM 744 O O . LEU A 1 94 ? 5.265 -4.488 5.370 1.00 90.56 94 LEU A O 1
ATOM 748 N N . LEU A 1 95 ? 6.986 -3.777 4.108 1.00 90.56 95 LEU A N 1
ATOM 749 C CA . LEU A 1 95 ? 7.922 -4.812 4.555 1.00 90.56 95 LEU A CA 1
ATOM 750 C C . LEU A 1 95 ? 8.404 -4.572 5.988 1.00 90.56 95 LEU A C 1
ATOM 752 O O . LEU A 1 95 ? 8.370 -5.504 6.793 1.00 90.56 95 LEU A O 1
ATOM 756 N N . VAL A 1 96 ? 8.808 -3.342 6.323 1.00 89.94 96 VAL A N 1
ATOM 757 C CA . VAL A 1 96 ? 9.282 -2.977 7.669 1.00 89.94 96 VAL A CA 1
ATOM 758 C C . VAL A 1 96 ? 8.204 -3.244 8.711 1.00 89.94 96 VAL A C 1
ATOM 760 O O . VAL A 1 96 ? 8.483 -3.894 9.719 1.00 89.94 96 VAL A O 1
ATOM 763 N N . THR A 1 97 ? 6.965 -2.822 8.454 1.00 87.19 97 THR A N 1
ATOM 764 C CA . THR A 1 97 ? 5.854 -3.067 9.378 1.00 87.19 97 THR A CA 1
ATOM 765 C C . THR A 1 97 ? 5.596 -4.562 9.546 1.00 87.19 97 THR A C 1
ATOM 767 O O . THR A 1 97 ? 5.523 -5.045 10.672 1.00 87.19 97 THR A O 1
ATOM 770 N N . SER A 1 98 ? 5.549 -5.328 8.450 1.00 84.19 98 SER A N 1
ATOM 771 C CA . SER A 1 98 ? 5.363 -6.785 8.519 1.00 84.19 98 SER A CA 1
ATOM 772 C C . SER A 1 98 ? 6.474 -7.481 9.321 1.00 84.19 98 SER A C 1
ATOM 774 O O . SER A 1 98 ? 6.193 -8.435 10.048 1.00 84.19 98 SER A O 1
ATOM 776 N N . MET A 1 99 ? 7.725 -7.017 9.215 1.00 84.75 99 MET A N 1
ATOM 777 C CA . MET A 1 99 ? 8.845 -7.527 10.014 1.00 84.75 99 MET A CA 1
ATOM 778 C C . MET A 1 99 ? 8.712 -7.161 11.493 1.00 84.75 99 MET A C 1
ATOM 780 O O . MET A 1 99 ? 8.908 -8.021 12.353 1.00 84.75 99 MET A O 1
ATOM 784 N N . LEU A 1 100 ? 8.364 -5.910 11.799 1.00 79.81 100 LEU A N 1
ATOM 785 C CA . LEU A 1 100 ? 8.231 -5.432 13.172 1.00 79.81 100 LEU A CA 1
ATOM 786 C C . LEU A 1 100 ? 7.121 -6.177 13.920 1.00 79.81 100 LEU A C 1
ATOM 788 O O . LEU A 1 100 ? 7.352 -6.652 15.033 1.00 79.81 100 LEU A O 1
ATOM 792 N N . THR A 1 101 ? 5.960 -6.362 13.289 1.00 71.94 101 THR A N 1
ATOM 793 C CA . THR A 1 101 ? 4.860 -7.138 13.873 1.00 71.94 101 THR A CA 1
ATOM 794 C C . THR A 1 101 ? 5.277 -8.589 14.126 1.00 71.94 101 THR A C 1
ATOM 796 O O . THR A 1 101 ? 5.016 -9.137 15.198 1.00 71.94 101 THR A O 1
ATOM 799 N N . SER A 1 102 ? 6.017 -9.207 13.197 1.00 69.88 102 SER A N 1
ATOM 800 C CA . SER A 1 102 ? 6.521 -10.576 13.376 1.00 69.88 102 SER A CA 1
ATOM 801 C C . SER A 1 102 ? 7.558 -10.711 14.502 1.00 69.88 102 SER A C 1
ATOM 803 O O . SER A 1 102 ? 7.631 -11.776 15.118 1.00 69.88 102 SER A O 1
ATOM 805 N N . CYS A 1 103 ? 8.360 -9.677 14.779 1.00 57.78 103 CYS A N 1
ATOM 806 C CA . CYS A 1 103 ? 9.315 -9.659 15.893 1.00 57.78 103 CYS A CA 1
ATOM 807 C C . CYS A 1 103 ? 8.635 -9.404 17.247 1.00 57.78 103 CYS A C 1
ATOM 809 O O . CYS A 1 103 ? 9.023 -10.003 18.249 1.00 57.78 103 CYS A O 1
ATOM 811 N N . SER A 1 104 ? 7.609 -8.550 17.283 1.00 62.06 104 SER A N 1
ATOM 812 C CA . SER A 1 104 ? 6.893 -8.206 18.519 1.00 62.06 104 SER A CA 1
ATOM 813 C C . SER A 1 104 ? 6.159 -9.416 19.121 1.00 62.06 104 SER A C 1
ATOM 815 O O . SER A 1 104 ? 6.198 -9.632 20.331 1.00 62.06 104 SER A O 1
ATOM 817 N N . ASN A 1 105 ? 5.617 -10.299 18.275 1.00 57.00 105 ASN A N 1
ATOM 818 C CA . ASN A 1 105 ? 4.913 -11.518 18.698 1.00 57.00 105 ASN A CA 1
ATOM 819 C C . ASN A 1 105 ? 5.797 -12.573 19.410 1.00 57.00 105 ASN A C 1
ATOM 821 O O . ASN A 1 105 ? 5.262 -13.534 19.958 1.00 57.00 105 ASN A O 1
ATOM 825 N N . GLN A 1 106 ? 7.132 -12.433 19.423 1.00 53.66 106 GLN A N 1
ATOM 826 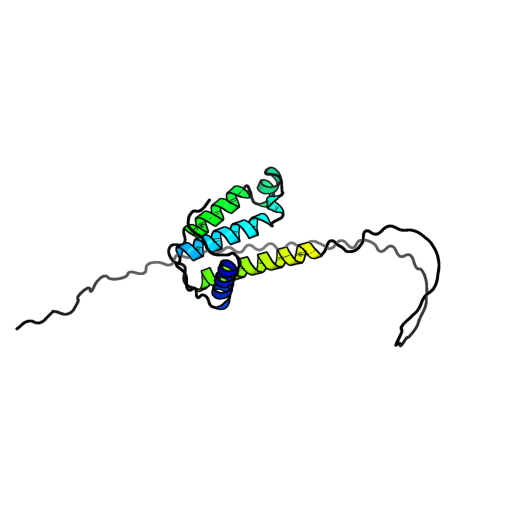C CA . GLN A 1 106 ? 8.043 -13.361 20.122 1.00 53.66 106 GLN A CA 1
ATOM 827 C C . GLN A 1 106 ? 8.403 -12.928 21.554 1.00 53.66 106 GLN A C 1
ATOM 829 O O . GLN A 1 106 ?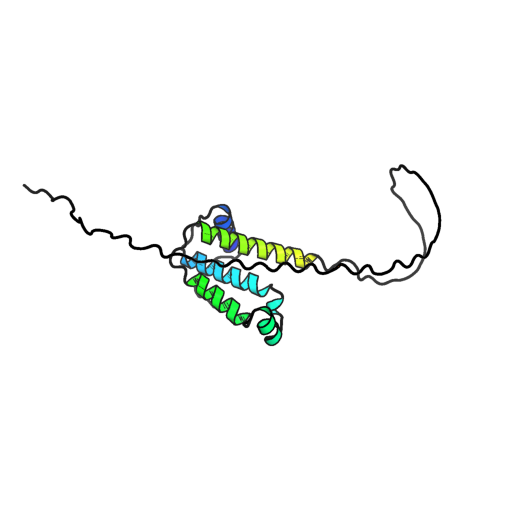 8.969 -13.722 22.303 1.00 53.66 106 GLN A O 1
ATOM 834 N N . GLN A 1 107 ? 8.078 -11.701 21.975 1.00 47.72 107 GLN A N 1
ATOM 835 C CA . GLN A 1 107 ? 8.586 -11.146 23.240 1.00 47.72 107 GLN A CA 1
ATOM 836 C C . GLN A 1 107 ? 7.746 -11.474 24.489 1.00 47.72 107 GLN A C 1
ATOM 838 O O . GLN A 1 107 ? 8.119 -11.075 25.587 1.00 47.72 107 GLN A O 1
ATOM 843 N N . MET A 1 108 ? 6.657 -12.239 24.366 1.00 45.44 108 MET A N 1
ATOM 844 C CA . MET A 1 108 ? 5.735 -12.539 25.479 1.00 45.44 108 MET A CA 1
ATOM 845 C C . MET A 1 108 ? 5.942 -13.904 26.169 1.00 45.44 108 MET A C 1
ATOM 847 O O . MET A 1 108 ? 5.082 -14.329 26.931 1.00 45.44 108 MET A O 1
ATOM 851 N N . MET A 1 109 ? 7.064 -14.600 25.937 1.00 44.75 109 MET A N 1
ATOM 852 C CA . MET A 1 109 ? 7.337 -15.929 26.527 1.00 44.75 109 MET A CA 1
ATOM 853 C C . MET A 1 109 ? 8.494 -15.964 27.541 1.00 44.75 109 MET A C 1
ATOM 855 O O . MET A 1 109 ? 9.193 -16.971 27.645 1.00 44.75 109 MET A O 1
ATOM 859 N N . ILE A 1 110 ? 8.723 -14.892 28.305 1.00 54.19 110 ILE A N 1
ATOM 860 C CA . ILE A 1 110 ? 9.664 -14.936 29.435 1.00 54.19 110 ILE A CA 1
ATOM 861 C C . ILE A 1 110 ? 8.952 -14.465 30.709 1.00 54.19 110 ILE A C 1
ATOM 863 O O . ILE A 1 110 ? 8.601 -13.299 30.831 1.00 54.19 110 ILE A O 1
ATOM 867 N N . GLN A 1 111 ? 8.819 -15.409 31.649 1.00 44.41 111 GLN A N 1
ATOM 868 C CA . GLN A 1 111 ? 8.472 -15.263 33.073 1.00 44.41 111 GLN A CA 1
ATOM 869 C C . GLN A 1 111 ? 6.992 -15.131 33.470 1.00 44.41 111 GLN A C 1
ATOM 871 O O . GLN A 1 111 ? 6.578 -14.165 34.098 1.00 44.41 111 GLN A O 1
ATOM 876 N N . GLU A 1 112 ? 6.252 -16.228 33.315 1.00 47.56 112 GLU A N 1
ATOM 877 C CA . GLU A 1 112 ? 5.402 -16.713 34.408 1.00 47.56 112 GLU A CA 1
ATOM 878 C C . GLU A 1 112 ? 5.706 -18.205 34.596 1.00 47.56 112 GLU A C 1
ATOM 880 O O . GLU A 1 112 ? 5.280 -19.050 33.816 1.00 47.56 112 GLU A O 1
ATOM 885 N N . SER A 1 113 ? 6.551 -18.535 35.572 1.00 37.66 113 SER A N 1
ATOM 886 C CA . SER A 1 113 ? 6.738 -19.917 36.020 1.00 37.66 113 SER A CA 1
ATOM 887 C C . SER A 1 113 ? 6.902 -19.900 37.534 1.00 37.66 113 SER A C 1
ATOM 889 O O . SER A 1 113 ? 7.985 -19.675 38.063 1.00 37.66 113 SER A O 1
ATOM 891 N N . GLU A 1 114 ? 5.748 -20.005 38.186 1.00 38.56 114 GLU A N 1
ATOM 892 C CA . GLU A 1 114 ? 5.446 -20.778 39.392 1.00 38.56 114 GLU A CA 1
ATOM 893 C C . GLU A 1 114 ? 6.627 -21.161 40.315 1.00 38.56 114 GLU A C 1
ATOM 895 O O . GLU A 1 114 ? 7.505 -21.949 39.966 1.00 38.56 114 GLU A O 1
ATOM 900 N N . ASN A 1 115 ? 6.582 -20.643 41.547 1.00 38.41 115 ASN A N 1
ATOM 901 C CA . ASN A 1 115 ? 7.329 -21.149 42.702 1.00 38.41 115 ASN A CA 1
ATOM 902 C C . ASN A 1 115 ? 6.981 -22.629 42.959 1.00 38.41 115 ASN A C 1
ATOM 904 O O . ASN A 1 115 ? 5.797 -22.959 43.060 1.00 38.41 115 ASN A O 1
ATOM 908 N N . PRO A 1 116 ? 7.979 -23.495 43.201 1.00 39.44 116 PRO A N 1
ATOM 909 C CA . PRO A 1 116 ? 8.041 -24.050 44.550 1.00 39.44 116 PRO A CA 1
ATOM 910 C C . PRO A 1 116 ? 9.462 -24.121 45.127 1.00 39.44 116 PRO A C 1
ATOM 912 O O . PRO A 1 116 ? 10.438 -24.482 44.471 1.00 39.44 116 PRO A O 1
ATOM 915 N N . GLU A 1 117 ? 9.531 -23.829 46.425 1.00 43.69 117 GLU A N 1
ATOM 916 C CA . GLU A 1 117 ? 10.619 -24.156 47.337 1.00 43.69 117 GLU A CA 1
ATOM 917 C C . GLU A 1 117 ? 11.175 -25.569 47.085 1.00 43.69 117 GLU A C 1
ATOM 919 O O . GLU A 1 117 ? 10.405 -26.531 47.045 1.00 43.69 117 GLU A O 1
ATOM 924 N N . LYS A 1 118 ? 12.512 -25.705 47.025 1.00 37.75 118 LYS A N 1
ATOM 925 C CA . LYS A 1 118 ? 13.318 -26.570 47.921 1.00 37.75 118 LYS A CA 1
ATOM 926 C C . LYS A 1 118 ? 14.690 -26.928 47.326 1.00 37.75 118 LYS A C 1
ATOM 928 O O . LYS A 1 118 ? 14.798 -27.738 46.419 1.00 37.75 118 LYS A O 1
ATOM 933 N N . ALA A 1 119 ? 15.711 -26.371 47.979 1.00 41.09 119 ALA A N 1
ATOM 934 C CA . ALA A 1 119 ? 17.040 -26.920 48.270 1.00 41.09 119 ALA A CA 1
ATOM 935 C C . ALA A 1 119 ? 17.861 -27.614 47.160 1.00 41.09 119 ALA A C 1
ATOM 937 O O . ALA A 1 119 ? 17.579 -28.746 46.782 1.00 41.09 119 ALA A O 1
ATOM 938 N N . GLY A 1 120 ? 19.034 -27.032 46.885 1.00 36.97 120 GLY A N 1
ATOM 939 C CA . GLY A 1 120 ? 20.275 -27.812 46.846 1.00 36.97 120 GLY A CA 1
ATOM 940 C C . GLY A 1 120 ? 21.115 -27.719 45.573 1.00 36.97 120 GLY A C 1
ATOM 941 O O . GLY A 1 120 ? 20.764 -28.299 44.557 1.00 36.97 120 GLY A O 1
ATOM 942 N N . GLU A 1 121 ? 22.294 -27.116 45.749 1.00 34.72 121 GLU A N 1
ATOM 943 C CA . GLU A 1 121 ? 23.567 -27.377 45.056 1.00 34.72 121 GLU A CA 1
ATOM 944 C C . GLU A 1 121 ? 23.889 -26.653 43.730 1.00 34.72 121 GLU A C 1
ATOM 946 O O . GLU A 1 121 ? 23.357 -26.919 42.656 1.00 34.72 121 GLU A O 1
ATOM 951 N N . GLU A 1 122 ? 24.856 -25.737 43.845 1.00 38.03 122 GLU A N 1
ATOM 952 C CA . GLU A 1 122 ? 25.541 -25.010 42.779 1.00 38.03 122 GLU A CA 1
ATOM 953 C C . GLU A 1 122 ? 26.565 -25.894 42.042 1.00 38.03 122 GLU A C 1
ATOM 955 O O . GLU A 1 122 ? 27.367 -26.563 42.689 1.00 38.03 122 GLU A O 1
ATOM 960 N N . VAL A 1 123 ? 26.682 -25.758 40.712 1.00 31.88 123 VAL A N 1
ATOM 961 C CA . VAL A 1 123 ? 27.980 -25.909 40.017 1.00 31.88 123 VAL A CA 1
ATOM 962 C C . VAL A 1 123 ? 28.189 -24.771 39.014 1.00 31.88 123 VAL A C 1
ATOM 964 O O . VAL A 1 123 ? 27.872 -24.829 37.831 1.00 31.88 123 VAL A O 1
ATOM 967 N N . LYS A 1 124 ? 28.761 -23.715 39.577 1.00 33.66 124 LYS A N 1
ATOM 968 C CA . LYS A 1 124 ? 29.706 -22.728 39.048 1.00 33.66 124 LYS A CA 1
ATOM 969 C C . LYS A 1 124 ? 30.531 -23.138 37.810 1.00 33.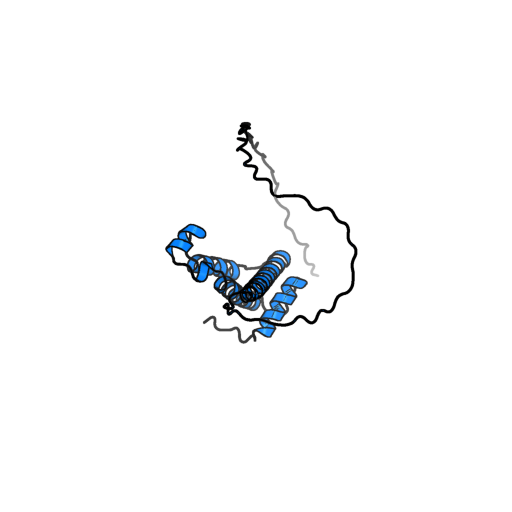66 124 LYS A C 1
ATOM 971 O O . LYS A 1 124 ? 31.334 -24.065 37.869 1.00 33.66 124 LYS A O 1
ATOM 976 N N . MET A 1 125 ? 30.498 -22.294 36.775 1.00 28.42 125 MET A N 1
ATOM 977 C CA . MET A 1 125 ? 31.673 -22.006 35.939 1.00 28.42 125 MET A CA 1
ATOM 978 C C . MET A 1 125 ? 31.931 -20.496 35.958 1.00 28.42 125 MET A C 1
ATOM 980 O O . MET A 1 125 ? 31.224 -19.707 35.342 1.00 28.42 125 MET A O 1
ATOM 984 N N . GLN A 1 126 ? 32.927 -20.116 36.757 1.00 33.88 126 GLN A N 1
ATOM 985 C CA . GLN A 1 126 ? 33.503 -18.776 36.856 1.00 33.88 126 GLN A CA 1
ATOM 986 C C . GLN A 1 126 ? 34.720 -18.660 35.938 1.00 33.88 126 GLN A C 1
ATOM 988 O O . GLN A 1 126 ? 35.475 -19.623 35.830 1.00 33.88 126 GLN A O 1
ATOM 993 N N . SER A 1 127 ? 34.974 -17.449 35.436 1.00 35.75 127 SER A N 1
ATOM 994 C CA . SER A 1 127 ? 36.271 -16.737 35.508 1.00 35.75 127 SER A CA 1
ATOM 995 C C . SER A 1 127 ? 36.122 -15.409 34.745 1.00 35.75 127 SER A C 1
ATOM 997 O O . SER A 1 127 ? 35.565 -15.428 33.654 1.00 35.75 127 SER A O 1
ATOM 999 N N . SER A 1 128 ? 36.529 -14.219 35.201 1.00 36.00 128 SER A N 1
ATOM 1000 C CA . SER A 1 128 ? 37.229 -13.693 36.399 1.00 36.00 128 SER A CA 1
ATOM 1001 C C . SER A 1 128 ? 36.893 -12.179 36.480 1.00 36.00 128 SER A C 1
ATOM 1003 O O . SER A 1 128 ? 36.714 -11.580 35.424 1.00 36.00 128 SER A O 1
ATOM 1005 N N . LEU A 1 129 ? 36.550 -11.571 37.636 1.00 37.31 129 LEU A N 1
ATOM 1006 C CA . LEU A 1 129 ? 37.418 -10.960 38.688 1.00 37.31 129 LEU A CA 1
ATOM 1007 C C . LEU A 1 129 ? 38.341 -9.847 38.134 1.00 37.31 129 LEU A C 1
ATOM 1009 O O . LEU A 1 129 ? 38.962 -10.088 37.113 1.00 37.31 129 LEU A O 1
ATOM 1013 N N . GLU A 1 130 ? 38.437 -8.619 38.674 1.00 41.88 130 GLU A N 1
ATOM 1014 C CA . GLU A 1 130 ? 38.575 -8.120 40.073 1.00 41.88 130 GLU A CA 1
ATOM 1015 C C . GLU A 1 130 ? 37.741 -6.820 40.310 1.00 41.88 130 GLU A C 1
ATOM 1017 O O . GLU A 1 130 ? 37.545 -6.056 39.371 1.00 41.88 130 GLU A O 1
ATOM 1022 N N . GLN A 1 131 ? 37.018 -6.563 41.415 1.00 43.81 131 GLN A N 1
ATOM 1023 C CA . GLN A 1 131 ? 37.313 -6.385 42.861 1.00 43.81 131 GLN A CA 1
ATOM 1024 C C . GLN A 1 131 ? 37.881 -5.013 43.285 1.00 43.81 131 GLN A C 1
ATOM 1026 O O . GLN A 1 131 ? 39.005 -4.689 42.943 1.00 43.81 131 GLN A O 1
ATOM 1031 N N . ASP A 1 132 ? 37.075 -4.271 44.066 1.00 40.31 132 ASP A N 1
ATOM 1032 C CA . ASP A 1 132 ? 37.385 -3.438 45.259 1.00 40.31 132 ASP A CA 1
ATOM 1033 C C . ASP A 1 132 ? 36.147 -2.531 45.503 1.00 40.31 132 ASP A C 1
ATOM 1035 O O . ASP A 1 132 ? 35.707 -1.843 44.592 1.00 40.31 132 ASP A O 1
ATOM 1039 N N . GLY A 1 133 ? 35.428 -2.459 46.625 1.00 42.78 133 GLY A N 1
ATOM 1040 C CA . GLY A 1 133 ? 35.659 -2.916 47.986 1.00 42.78 133 GLY A CA 1
ATOM 1041 C C . GLY A 1 133 ? 35.481 -1.753 48.972 1.00 42.78 133 GLY A C 1
ATOM 1042 O O . GLY A 1 133 ? 36.491 -1.296 49.473 1.00 42.78 133 GLY A O 1
ATOM 1043 N N . ILE A 1 134 ? 34.255 -1.282 49.271 1.00 40.78 134 ILE A N 1
ATOM 1044 C CA . ILE A 1 134 ? 33.905 -0.683 50.581 1.00 40.78 134 ILE A CA 1
ATOM 1045 C C . ILE A 1 134 ? 32.410 -0.869 50.911 1.00 40.78 134 ILE A C 1
ATOM 1047 O O . ILE A 1 134 ? 31.530 -0.610 50.096 1.00 40.78 134 ILE A O 1
ATOM 1051 N N . ASP A 1 135 ? 32.163 -1.341 52.129 1.00 47.81 135 ASP A N 1
ATOM 1052 C CA . ASP A 1 135 ? 30.877 -1.418 52.827 1.00 47.81 135 ASP A CA 1
ATOM 1053 C C . ASP A 1 135 ? 30.475 -0.030 53.370 1.00 47.81 135 ASP A C 1
ATOM 1055 O O . ASP A 1 135 ? 31.345 0.832 53.497 1.00 47.81 135 ASP A O 1
ATOM 1059 N N . VAL A 1 136 ? 29.191 0.152 53.713 1.00 37.84 136 VAL A N 1
ATOM 1060 C CA . VAL A 1 136 ? 28.641 0.999 54.802 1.00 37.84 136 VAL A CA 1
ATOM 1061 C C . VAL A 1 136 ? 27.219 1.487 54.470 1.00 37.84 136 VAL A C 1
ATOM 1063 O O . VAL A 1 136 ? 26.992 2.482 53.792 1.00 37.84 136 VAL A O 1
ATOM 1066 N N . VAL A 1 137 ? 26.284 0.760 55.081 1.00 48.06 137 VAL A N 1
ATOM 1067 C CA . VAL A 1 137 ? 25.192 1.246 55.940 1.00 48.06 137 VAL A CA 1
ATOM 1068 C C . VAL A 1 137 ? 23.952 1.922 55.334 1.00 48.06 137 VAL A C 1
ATOM 1070 O O . VAL A 1 137 ? 23.967 2.923 54.628 1.00 48.06 137 VAL A O 1
ATOM 1073 N N . MET A 1 138 ? 22.838 1.346 55.780 1.00 50.56 138 MET A N 1
ATOM 1074 C CA . MET A 1 138 ? 21.465 1.830 55.817 1.00 50.56 138 MET A CA 1
ATOM 1075 C C . MET A 1 138 ? 21.361 3.297 56.271 1.00 50.56 138 MET A C 1
ATOM 1077 O O . MET A 1 138 ? 21.886 3.669 57.321 1.00 50.56 138 MET A O 1
ATOM 1081 N N . GLY A 1 139 ? 20.627 4.107 55.510 1.00 44.06 139 GLY A N 1
ATOM 1082 C CA . GLY A 1 139 ? 20.345 5.497 55.851 1.00 44.06 139 GLY A CA 1
ATOM 1083 C C . GLY A 1 139 ? 19.128 6.019 55.102 1.00 44.06 139 GLY A C 1
ATOM 1084 O O . GLY A 1 139 ? 19.256 6.564 54.012 1.00 44.06 139 GLY A O 1
ATOM 1085 N N . ASP A 1 140 ? 17.965 5.827 55.716 1.00 58.78 140 ASP A N 1
ATOM 1086 C CA . ASP A 1 140 ? 16.705 6.515 55.441 1.00 58.78 140 ASP A CA 1
ATOM 1087 C C . ASP A 1 140 ? 16.920 8.019 55.205 1.00 58.78 140 ASP A C 1
ATOM 1089 O O . ASP A 1 140 ? 17.441 8.709 56.086 1.00 58.78 140 ASP A O 1
ATOM 1093 N N . ARG A 1 141 ? 16.563 8.520 54.017 1.00 61.28 141 ARG A N 1
ATOM 1094 C CA . ARG A 1 141 ? 16.483 9.959 53.727 1.00 61.28 141 ARG A CA 1
ATOM 1095 C C . ARG A 1 141 ? 15.380 10.231 52.713 1.00 61.28 141 ARG A C 1
ATOM 1097 O O . ARG A 1 141 ? 15.601 10.222 51.505 1.00 61.28 141 ARG A O 1
ATOM 1104 N N . ASP A 1 142 ? 14.215 10.531 53.262 1.00 57.94 142 ASP A N 1
ATOM 1105 C CA . ASP A 1 142 ? 13.200 11.388 52.658 1.00 57.94 142 ASP A CA 1
ATOM 1106 C C . ASP A 1 142 ? 13.867 12.643 52.050 1.00 57.94 142 ASP A C 1
ATOM 1108 O O . ASP A 1 142 ? 14.593 13.367 52.742 1.00 57.94 142 ASP A O 1
ATOM 1112 N N . VAL A 1 143 ? 13.650 12.906 50.757 1.00 60.38 143 VAL A N 1
ATOM 1113 C CA . VAL A 1 143 ? 14.050 14.162 50.102 1.00 60.38 143 VAL A CA 1
ATOM 1114 C C . VAL A 1 143 ? 12.846 14.768 49.396 1.00 60.38 143 VAL A C 1
ATOM 1116 O O . VAL A 1 143 ? 12.217 14.182 48.520 1.00 60.38 143 VAL A O 1
ATOM 1119 N N . THR A 1 144 ? 12.548 15.977 49.849 1.00 60.09 144 THR A N 1
ATOM 1120 C CA . THR A 1 144 ? 11.406 16.830 49.556 1.00 60.09 144 THR A CA 1
ATOM 1121 C C . THR A 1 144 ? 11.354 17.335 48.116 1.00 60.09 144 THR A C 1
ATOM 1123 O O . THR A 1 144 ? 12.375 17.684 47.525 1.00 60.09 144 THR A O 1
ATOM 1126 N N . VAL A 1 145 ? 10.119 17.463 47.624 1.00 58.62 145 VAL A N 1
ATOM 1127 C CA . VAL A 1 145 ? 9.695 18.096 46.369 1.00 58.62 145 VAL A CA 1
ATOM 1128 C C . VAL A 1 145 ? 10.317 19.482 46.148 1.00 58.62 145 VAL A C 1
ATOM 1130 O O . VAL A 1 145 ? 10.152 20.388 46.963 1.00 58.62 145 VAL A O 1
ATOM 1133 N N . ALA A 1 146 ? 10.988 19.665 45.011 1.00 52.12 146 ALA A N 1
ATOM 1134 C CA . ALA A 1 146 ? 11.308 20.983 44.477 1.00 52.12 146 ALA A CA 1
ATOM 1135 C C . ALA A 1 146 ? 10.358 21.262 43.307 1.00 52.12 146 ALA A C 1
ATOM 1137 O O . ALA A 1 146 ? 10.429 20.606 42.270 1.00 52.12 146 ALA A O 1
ATOM 1138 N N . ALA A 1 147 ? 9.438 22.204 43.520 1.00 56.00 147 ALA A N 1
ATOM 1139 C CA . ALA A 1 147 ? 8.589 22.765 42.482 1.00 56.00 147 ALA A CA 1
ATOM 1140 C C . ALA A 1 147 ? 9.476 23.489 41.459 1.00 56.00 147 ALA A C 1
ATOM 1142 O O . ALA A 1 147 ? 10.230 24.390 41.826 1.00 56.00 147 ALA A O 1
ATOM 1143 N N . MET A 1 148 ? 9.410 23.064 40.200 1.00 64.69 148 MET A N 1
ATOM 1144 C CA . MET A 1 148 ? 10.060 23.755 39.095 1.00 64.69 148 MET A CA 1
ATOM 1145 C C . MET A 1 148 ? 9.063 24.772 38.541 1.00 64.69 148 MET A C 1
ATOM 1147 O O . MET A 1 148 ? 7.928 24.434 38.221 1.00 64.69 148 MET A O 1
ATOM 1151 N N . GLU A 1 149 ? 9.482 26.030 38.564 1.00 57.06 149 GLU A N 1
ATOM 1152 C CA . GLU A 1 149 ? 8.725 27.212 38.169 1.00 57.06 149 GLU A CA 1
ATOM 1153 C C . GLU A 1 149 ? 8.484 27.192 36.650 1.00 57.06 149 GLU A C 1
ATOM 1155 O O . GLU A 1 149 ? 9.429 27.076 35.867 1.00 57.06 149 GLU A O 1
ATOM 1160 N N . GLU A 1 150 ? 7.214 27.263 36.250 1.00 57.78 150 GLU A N 1
ATOM 1161 C CA . GLU A 1 150 ? 6.777 27.445 34.864 1.00 57.78 150 GLU A CA 1
ATOM 1162 C C . GLU A 1 150 ? 7.237 28.830 34.383 1.00 57.78 150 GLU A C 1
ATOM 1164 O O . GLU A 1 150 ? 6.774 29.854 34.889 1.00 57.78 150 GLU A O 1
ATOM 1169 N N . ALA A 1 151 ? 8.157 28.870 33.418 1.00 59.31 151 ALA A N 1
ATOM 1170 C CA . ALA A 1 151 ? 8.523 30.097 32.722 1.00 59.31 151 ALA A CA 1
ATOM 1171 C C . ALA A 1 151 ? 7.701 30.201 31.431 1.00 59.31 151 ALA A C 1
ATOM 1173 O O . ALA A 1 151 ? 7.928 29.467 30.469 1.00 59.31 151 ALA A O 1
ATOM 1174 N N . ASP A 1 152 ? 6.742 31.120 31.455 1.00 57.31 152 ASP A N 1
ATOM 1175 C CA . ASP A 1 152 ? 5.924 31.564 30.330 1.00 57.31 152 ASP A CA 1
ATOM 1176 C C . ASP A 1 152 ? 6.814 32.177 29.230 1.00 57.31 152 ASP A C 1
ATOM 1178 O O . ASP A 1 152 ? 7.625 33.067 29.500 1.00 57.31 152 ASP A O 1
ATOM 1182 N N . VAL A 1 153 ? 6.684 31.693 27.992 1.00 65.81 153 VAL A N 1
ATOM 1183 C CA . VAL A 1 153 ? 7.275 32.323 26.801 1.00 65.81 153 VAL A CA 1
ATOM 1184 C C . VAL A 1 153 ? 6.148 32.576 25.809 1.00 65.81 153 VAL A C 1
ATOM 1186 O O . VAL A 1 153 ? 5.844 31.757 24.943 1.00 65.81 153 VAL A O 1
ATOM 1189 N N . GLU A 1 154 ? 5.526 33.739 25.959 1.00 66.00 154 GLU A N 1
ATOM 1190 C CA . GLU A 1 154 ? 4.707 34.378 24.938 1.00 66.00 154 GLU A CA 1
ATOM 1191 C C . GLU A 1 154 ? 5.633 35.114 23.957 1.00 66.00 154 GLU A C 1
ATOM 1193 O O . GLU A 1 154 ? 6.253 36.104 24.333 1.00 66.00 154 GLU A O 1
ATOM 1198 N N . GLU A 1 155 ? 5.696 34.692 22.690 1.00 59.12 155 GLU A N 1
ATOM 1199 C CA . GLU A 1 155 ? 5.814 35.664 21.594 1.00 59.12 155 GLU A CA 1
ATOM 1200 C C . GLU A 1 155 ? 5.296 35.078 20.273 1.00 59.12 155 GLU A C 1
ATOM 1202 O O . GLU A 1 155 ? 5.774 34.064 19.760 1.00 59.12 155 GLU A O 1
ATOM 1207 N N . GLY A 1 156 ? 4.250 35.715 19.746 1.00 59.31 156 GLY A N 1
ATOM 1208 C CA . GLY A 1 156 ? 3.543 35.313 18.541 1.00 59.31 156 GLY A CA 1
ATOM 1209 C C . GLY A 1 156 ? 4.345 35.561 17.267 1.00 59.31 156 GLY A C 1
ATOM 1210 O O . GLY A 1 156 ? 4.769 36.676 16.976 1.00 59.31 156 GLY A O 1
ATOM 1211 N N . ILE A 1 157 ? 4.470 34.523 16.446 1.00 69.12 157 ILE A N 1
ATOM 1212 C CA . ILE A 1 157 ? 4.912 34.648 15.056 1.00 69.12 157 ILE A CA 1
ATOM 1213 C C . ILE A 1 157 ? 3.737 35.085 14.171 1.00 69.12 157 ILE A C 1
ATOM 1215 O O . ILE A 1 157 ? 2.942 34.270 13.703 1.00 69.12 157 ILE A O 1
ATOM 1219 N N . SER A 1 158 ? 3.612 36.388 13.924 1.00 63.72 158 SER A N 1
ATOM 1220 C CA . SER A 1 158 ? 2.740 36.912 12.870 1.00 63.72 158 SER A CA 1
ATOM 1221 C C . SER A 1 158 ? 3.377 36.645 11.501 1.00 63.72 158 SER A C 1
ATOM 1223 O O . SER A 1 158 ? 4.279 37.368 11.078 1.00 63.72 158 SER A O 1
ATOM 1225 N N . ALA A 1 159 ? 2.935 35.593 10.815 1.00 66.81 159 ALA A N 1
ATOM 1226 C CA . ALA A 1 159 ? 3.301 35.338 9.426 1.00 66.81 159 ALA A CA 1
ATOM 1227 C C . ALA A 1 159 ? 2.394 36.155 8.489 1.00 66.81 159 ALA A C 1
ATOM 1229 O O . ALA A 1 159 ? 1.272 35.751 8.188 1.00 66.81 159 ALA A O 1
ATOM 1230 N N . ASP A 1 160 ? 2.889 37.309 8.049 1.00 63.03 160 ASP A N 1
ATOM 1231 C CA . ASP A 1 160 ? 2.332 38.073 6.932 1.00 63.03 160 ASP A CA 1
ATOM 1232 C C . ASP A 1 160 ? 2.910 37.484 5.631 1.00 63.03 160 ASP A C 1
ATOM 1234 O O . ASP A 1 160 ? 4.120 37.527 5.401 1.00 63.03 160 ASP A O 1
ATOM 1238 N N . MET A 1 161 ? 2.073 36.811 4.834 1.00 72.94 161 MET A N 1
ATOM 1239 C CA . MET A 1 161 ? 2.471 36.239 3.544 1.00 72.94 161 MET A CA 1
ATOM 1240 C C . MET A 1 161 ? 2.042 37.189 2.427 1.00 72.94 161 MET A C 1
ATOM 1242 O O . MET A 1 161 ? 0.896 37.166 1.977 1.00 72.94 161 MET A O 1
ATOM 1246 N N . ASP A 1 162 ? 2.985 38.016 1.985 1.00 64.56 162 ASP A N 1
ATOM 1247 C CA . ASP A 1 162 ? 2.803 38.916 0.855 1.00 64.56 162 ASP A CA 1
ATOM 1248 C C . ASP A 1 162 ? 2.598 38.168 -0.473 1.00 64.56 162 ASP A C 1
ATOM 1250 O O . ASP A 1 162 ? 3.198 37.137 -0.783 1.00 64.56 162 ASP A O 1
ATOM 1254 N N . THR A 1 163 ? 1.716 38.763 -1.268 1.00 59.81 163 THR A N 1
ATOM 1255 C CA . THR A 1 163 ? 1.216 38.342 -2.576 1.00 59.81 163 THR A CA 1
ATOM 1256 C C . THR A 1 163 ? 2.322 38.312 -3.632 1.00 59.81 163 THR A C 1
ATOM 1258 O O . THR A 1 163 ? 2.853 39.356 -4.011 1.00 59.81 163 THR A O 1
ATOM 1261 N N . PHE A 1 164 ? 2.613 37.137 -4.202 1.00 59.94 164 PHE A N 1
ATOM 1262 C CA . PHE A 1 164 ? 3.349 37.073 -5.464 1.00 59.94 164 PHE A CA 1
ATOM 1263 C C . PHE A 1 164 ? 2.390 37.389 -6.618 1.00 59.94 164 PHE A C 1
ATOM 1265 O O . PHE A 1 164 ? 1.557 36.583 -7.034 1.00 59.94 164 PHE A O 1
ATOM 1272 N N . GLY A 1 165 ? 2.490 38.624 -7.102 1.00 54.59 165 GLY A N 1
ATOM 1273 C CA . GLY A 1 165 ? 1.860 39.068 -8.332 1.00 54.59 165 GLY A CA 1
ATOM 1274 C C . GLY A 1 165 ? 2.483 38.402 -9.562 1.00 54.59 165 GLY A C 1
ATOM 1275 O O . GLY A 1 165 ? 3.699 38.335 -9.704 1.00 54.59 165 GLY A O 1
ATOM 1276 N N . GLU A 1 166 ? 1.596 37.945 -10.443 1.00 55.03 166 GLU A N 1
ATOM 1277 C CA . GLU A 1 166 ? 1.664 38.118 -11.897 1.00 55.03 166 GLU A CA 1
ATOM 1278 C C . GLU A 1 166 ? 2.939 37.655 -12.625 1.00 55.03 166 GLU A C 1
ATOM 1280 O O . GLU A 1 166 ? 3.867 38.417 -12.887 1.00 55.03 166 GLU A O 1
ATOM 1285 N N . ILE A 1 167 ? 2.910 36.406 -13.099 1.00 53.22 167 ILE A N 1
ATOM 1286 C CA . ILE A 1 167 ? 3.690 35.987 -14.269 1.00 53.22 167 ILE A CA 1
ATOM 1287 C C . ILE A 1 167 ? 2.775 36.010 -15.492 1.00 53.22 167 ILE A C 1
ATOM 1289 O O . ILE A 1 167 ? 2.016 35.080 -15.760 1.00 53.22 167 ILE A O 1
ATOM 1293 N N . VAL A 1 168 ? 2.862 37.109 -16.238 1.00 56.09 168 VAL A N 1
ATOM 1294 C CA . VAL A 1 168 ? 2.416 37.203 -17.627 1.00 56.09 168 VAL A CA 1
ATOM 1295 C C . VAL A 1 168 ? 3.255 36.254 -18.490 1.00 56.09 168 VAL A C 1
ATOM 1297 O O . VAL A 1 168 ? 4.440 36.479 -18.718 1.00 56.09 168 VAL A O 1
ATOM 1300 N N . GLY A 1 169 ? 2.651 35.175 -18.982 1.00 55.94 169 GLY A N 1
ATOM 1301 C CA . GLY A 1 169 ? 3.235 34.359 -20.045 1.00 55.94 169 GLY A CA 1
ATOM 1302 C C . GLY A 1 169 ? 2.660 34.776 -21.399 1.00 55.94 169 GLY A C 1
ATOM 1303 O O . GLY A 1 169 ? 1.451 34.635 -21.582 1.00 55.94 169 GLY A O 1
ATOM 1304 N N . PRO A 1 170 ? 3.454 35.273 -22.366 1.00 55.78 170 PRO A N 1
ATOM 1305 C CA . PRO A 1 170 ? 2.967 35.417 -23.726 1.00 55.78 170 PRO A CA 1
ATOM 1306 C C . PRO A 1 170 ? 3.032 34.081 -24.481 1.00 55.78 170 PRO A C 1
ATOM 1308 O O . PRO A 1 170 ? 4.080 33.459 -24.636 1.00 55.78 170 PRO A O 1
ATOM 1311 N N . SER A 1 171 ? 1.844 33.696 -24.933 1.00 51.47 171 SER A N 1
ATOM 1312 C CA . SER A 1 171 ? 1.448 32.864 -26.067 1.00 51.47 171 SER A CA 1
ATOM 1313 C C . SER A 1 171 ? 2.442 32.600 -27.217 1.00 51.47 171 SER A C 1
ATOM 1315 O O . SER A 1 171 ? 3.102 33.502 -27.722 1.00 51.47 171 SER A O 1
ATOM 1317 N N . GLU A 1 172 ? 2.330 31.356 -27.706 1.00 49.97 172 GLU A N 1
ATOM 1318 C CA . GLU A 1 172 ? 2.396 30.869 -29.099 1.00 49.97 172 GLU A CA 1
ATOM 1319 C C . GLU A 1 172 ? 3.724 30.809 -29.878 1.00 49.97 172 GLU A C 1
ATOM 1321 O O . GLU A 1 172 ? 4.271 31.809 -30.326 1.00 49.97 172 GLU A O 1
ATOM 1326 N N . THR A 1 173 ? 4.117 29.574 -30.235 1.00 44.09 173 THR A N 1
ATOM 1327 C CA . THR A 1 173 ? 4.467 29.216 -31.626 1.00 44.09 173 THR A CA 1
ATOM 1328 C C . THR A 1 173 ? 4.470 27.691 -31.815 1.00 44.09 173 THR A C 1
ATOM 1330 O O . THR A 1 173 ? 5.456 26.999 -31.560 1.00 44.09 173 THR A O 1
ATOM 1333 N N . SER A 1 174 ? 3.340 27.174 -32.297 1.00 55.44 174 SER A N 1
ATOM 1334 C CA . SER A 1 174 ? 3.225 25.876 -32.965 1.00 55.44 174 SER A CA 1
ATOM 1335 C C . SER A 1 174 ? 3.627 26.038 -34.433 1.00 55.44 174 SER A C 1
ATOM 1337 O O . SER A 1 174 ? 3.025 26.856 -35.128 1.00 55.44 174 SER A O 1
ATOM 1339 N N . SER A 1 175 ? 4.605 25.267 -34.923 1.00 64.19 175 SER A N 1
ATOM 1340 C CA . SER A 1 175 ? 4.652 24.839 -36.334 1.00 64.19 175 SER A CA 1
ATOM 1341 C C . SER A 1 175 ? 5.680 23.717 -36.577 1.00 64.19 175 SER A C 1
ATOM 1343 O O . SER A 1 175 ? 6.860 23.902 -36.276 1.00 64.19 175 SER A O 1
ATOM 1345 N N . PRO A 1 176 ? 5.267 22.565 -37.144 1.00 72.81 176 PRO A N 1
ATOM 1346 C CA . PRO A 1 176 ? 6.165 21.527 -37.656 1.00 72.81 176 PRO A CA 1
ATOM 1347 C C . PRO A 1 176 ? 6.711 21.865 -39.064 1.00 72.81 176 PRO A C 1
ATOM 1349 O O . PRO A 1 176 ? 6.119 22.682 -39.774 1.00 72.81 176 PRO A O 1
ATOM 1352 N N . PRO A 1 177 ? 7.826 21.244 -39.504 1.00 70.12 177 PRO A N 1
ATOM 1353 C CA . PRO A 1 177 ? 8.434 21.529 -40.805 1.00 70.12 177 PRO A CA 1
ATOM 1354 C C . PRO A 1 177 ? 7.616 20.956 -41.982 1.00 70.12 177 PRO A C 1
ATOM 1356 O O . PRO A 1 177 ? 7.010 19.890 -41.847 1.00 70.12 177 PRO A O 1
ATOM 1359 N N . PRO A 1 178 ? 7.615 21.617 -43.157 1.00 70.06 178 PRO A N 1
ATOM 1360 C CA . PRO A 1 178 ? 6.895 21.139 -44.328 1.00 70.06 178 PRO A CA 1
ATOM 1361 C C . PRO A 1 178 ? 7.562 19.918 -44.974 1.00 70.06 178 PRO A C 1
ATOM 1363 O O . PRO A 1 178 ? 8.778 19.834 -45.146 1.00 70.06 178 PRO A O 1
ATOM 1366 N N . ILE A 1 179 ? 6.691 18.993 -45.358 1.00 66.94 179 ILE A N 1
ATOM 1367 C CA . ILE A 1 179 ? 6.926 17.748 -46.082 1.00 66.94 179 ILE A CA 1
ATOM 1368 C C . ILE A 1 179 ? 7.202 18.099 -47.554 1.00 66.94 179 ILE A C 1
ATOM 1370 O O . ILE A 1 179 ? 6.444 18.858 -48.160 1.00 66.94 179 ILE A O 1
ATOM 1374 N N . THR A 1 180 ? 8.271 17.563 -48.141 1.00 58.75 180 THR A N 1
ATOM 1375 C CA . THR A 1 180 ? 8.568 17.688 -49.577 1.00 58.75 180 THR A CA 1
ATOM 1376 C C . THR A 1 180 ? 7.696 16.741 -50.408 1.00 58.75 180 THR A C 1
ATOM 1378 O O . THR A 1 180 ? 7.472 15.596 -50.011 1.00 58.75 180 THR A O 1
ATOM 1381 N N . PRO A 1 181 ? 7.221 17.193 -51.583 1.00 63.59 181 PRO A N 1
ATOM 1382 C CA . PRO A 1 181 ? 7.260 16.302 -52.746 1.00 63.59 181 PRO A CA 1
ATOM 1383 C C . PRO A 1 181 ? 7.580 17.022 -54.070 1.00 63.59 181 PRO A C 1
ATOM 1385 O O . PRO A 1 181 ? 6.932 18.010 -54.421 1.00 63.59 181 PRO A O 1
ATOM 1388 N N . SER A 1 182 ? 8.534 16.481 -54.836 1.00 51.59 182 SER A N 1
ATOM 1389 C CA . SER A 1 182 ? 8.539 16.375 -56.313 1.00 51.59 182 SER A CA 1
ATOM 1390 C C . SER A 1 182 ? 9.709 15.510 -56.764 1.00 51.59 182 SER A C 1
ATOM 1392 O O . SER A 1 182 ? 10.837 15.778 -56.294 1.00 51.59 182 SER A O 1
#

pLDDT: mean 70.73, std 20.27, range [28.42, 95.06]